Protein AF-A0A183FFJ5-F1 (afdb_monomer_lite)

Structure (mmCIF, N/CA/C/O backbone):
data_AF-A0A183FFJ5-F1
#
_entry.id   AF-A0A183FFJ5-F1
#
loop_
_atom_site.group_PDB
_atom_site.id
_atom_site.type_symbol
_atom_site.label_atom_id
_atom_site.label_alt_id
_atom_site.label_comp_id
_atom_site.label_asym_id
_atom_site.label_entity_id
_atom_site.label_seq_id
_atom_site.pdbx_PDB_ins_code
_atom_site.Cartn_x
_atom_site.Cartn_y
_atom_site.Cartn_z
_atom_site.occupancy
_atom_site.B_iso_or_equiv
_atom_site.auth_seq_id
_atom_site.auth_comp_id
_atom_site.auth_asym_id
_atom_site.auth_atom_id
_atom_site.pdbx_PDB_model_num
ATOM 1 N N . MET A 1 1 ? -7.930 -8.591 16.850 1.00 69.88 1 MET A N 1
ATOM 2 C CA . MET A 1 1 ? -8.015 -9.132 15.476 1.00 69.88 1 MET A CA 1
ATOM 3 C C . MET A 1 1 ? -6.887 -8.498 14.674 1.00 69.88 1 MET A C 1
ATOM 5 O O . MET A 1 1 ? -6.484 -7.410 15.061 1.00 69.88 1 MET A O 1
ATOM 9 N N . LEU A 1 2 ? -6.320 -9.181 13.677 1.00 79.44 2 LEU A N 1
ATOM 10 C CA . LEU A 1 2 ? -5.100 -8.736 12.988 1.00 79.44 2 LEU A CA 1
ATOM 11 C C . LEU A 1 2 ? -5.408 -8.332 11.543 1.00 79.44 2 LEU A C 1
ATOM 13 O O . LEU A 1 2 ? -6.242 -8.970 10.902 1.00 79.44 2 LEU A O 1
ATOM 17 N N . ASP A 1 3 ? -4.726 -7.295 11.056 1.00 84.06 3 ASP A N 1
ATOM 18 C CA . ASP A 1 3 ? -4.715 -6.913 9.642 1.00 84.06 3 ASP A CA 1
ATOM 19 C C . ASP A 1 3 ? -4.053 -8.005 8.788 1.00 84.06 3 ASP A C 1
ATOM 21 O O . ASP A 1 3 ? -3.057 -8.605 9.204 1.00 84.06 3 ASP A O 1
ATOM 25 N N . GLU A 1 4 ? -4.579 -8.254 7.585 1.00 86.06 4 GLU A N 1
ATOM 26 C CA . GLU A 1 4 ? -4.003 -9.236 6.662 1.00 86.06 4 GLU A CA 1
ATOM 27 C C . GLU A 1 4 ? -3.060 -8.556 5.661 1.00 86.06 4 GLU A C 1
ATOM 29 O O . GLU A 1 4 ? -3.472 -7.756 4.816 1.00 86.06 4 GLU A O 1
ATOM 34 N N . TRP A 1 5 ? -1.781 -8.914 5.749 1.00 88.56 5 TRP A N 1
ATOM 35 C CA . TRP A 1 5 ? -0.724 -8.434 4.867 1.00 88.56 5 TRP A CA 1
ATOM 36 C C . TRP A 1 5 ? -0.252 -9.572 3.969 1.00 88.56 5 TRP A C 1
ATOM 38 O O . TRP A 1 5 ? 0.128 -10.635 4.455 1.00 88.56 5 TRP A O 1
ATOM 48 N N . MET A 1 6 ? -0.266 -9.352 2.657 1.00 89.81 6 MET A N 1
ATOM 49 C CA . MET A 1 6 ? 0.274 -10.302 1.689 1.00 89.81 6 MET A CA 1
ATOM 50 C C . MET A 1 6 ? 1.653 -9.873 1.232 1.00 89.81 6 MET A C 1
ATOM 52 O O . MET A 1 6 ? 1.830 -8.749 0.762 1.00 89.81 6 MET A O 1
ATOM 56 N N . ASP A 1 7 ? 2.600 -10.799 1.298 1.00 90.75 7 ASP A N 1
ATOM 57 C CA . ASP A 1 7 ? 3.915 -10.610 0.706 1.00 90.75 7 ASP A CA 1
ATOM 58 C C . ASP A 1 7 ? 3.817 -10.653 -0.825 1.00 90.75 7 ASP A C 1
ATOM 60 O O . ASP A 1 7 ? 3.278 -11.590 -1.418 1.00 90.75 7 ASP A O 1
ATOM 64 N N . LEU A 1 8 ? 4.360 -9.627 -1.46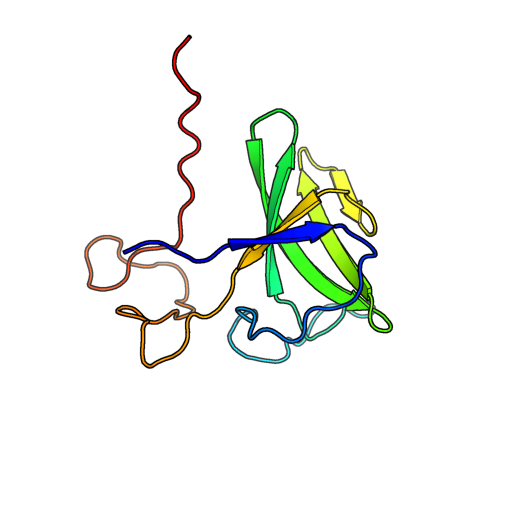8 1.00 90.06 8 LEU A N 1
ATOM 65 C CA . LEU A 1 8 ? 4.450 -9.484 -2.916 1.00 90.06 8 LEU A CA 1
ATOM 66 C C . LEU A 1 8 ? 5.842 -8.952 -3.257 1.00 90.06 8 LEU A C 1
ATOM 68 O O . LEU A 1 8 ? 6.458 -8.275 -2.436 1.00 90.06 8 LEU A O 1
ATOM 72 N N . ARG A 1 9 ? 6.375 -9.220 -4.450 1.00 89.50 9 ARG A N 1
ATOM 73 C CA . ARG A 1 9 ? 7.579 -8.519 -4.920 1.00 89.50 9 ARG A CA 1
ATOM 74 C C . ARG A 1 9 ? 7.241 -7.534 -6.022 1.00 89.50 9 ARG A C 1
ATOM 76 O O . ARG A 1 9 ? 6.368 -7.777 -6.852 1.00 89.50 9 ARG A O 1
ATOM 83 N N . GLY A 1 10 ? 7.964 -6.419 -6.055 1.00 87.56 10 GLY A N 1
ATOM 84 C CA . GLY A 1 10 ? 7.912 -5.500 -7.185 1.00 87.56 10 GLY A CA 1
ATOM 85 C C . GLY A 1 10 ? 8.221 -6.245 -8.489 1.00 87.56 10 GLY A C 1
ATOM 86 O O . GLY A 1 10 ? 9.234 -6.928 -8.607 1.00 87.56 10 GLY A O 1
ATOM 87 N N . GLY A 1 11 ? 7.339 -6.127 -9.475 1.00 86.62 11 GLY A N 1
ATOM 88 C CA . GLY A 1 11 ? 7.436 -6.813 -10.763 1.00 86.62 11 GLY A CA 1
ATOM 89 C C . GLY A 1 11 ? 6.790 -8.202 -10.830 1.00 86.62 11 GLY A C 1
ATOM 90 O O . GLY A 1 11 ? 6.699 -8.736 -11.940 1.00 86.62 11 GLY A O 1
ATOM 91 N N . ASP A 1 12 ? 6.312 -8.761 -9.712 1.00 89.50 12 ASP A N 1
ATOM 92 C CA . ASP A 1 12 ? 5.524 -10.000 -9.719 1.00 89.50 12 ASP A CA 1
ATOM 93 C C . ASP A 1 12 ? 4.164 -9.790 -10.400 1.00 89.50 12 ASP A C 1
ATOM 95 O O . ASP A 1 12 ? 3.705 -8.661 -10.599 1.00 89.50 12 ASP A O 1
ATOM 99 N N . ALA A 1 13 ? 3.512 -10.895 -10.771 1.00 91.12 13 ALA A N 1
ATOM 100 C CA . ALA A 1 13 ? 2.165 -10.868 -11.327 1.00 91.12 13 ALA A CA 1
ATOM 101 C C . ALA A 1 13 ? 1.173 -10.239 -10.337 1.00 91.12 13 ALA A C 1
ATOM 103 O O . ALA A 1 13 ? 1.236 -10.480 -9.131 1.00 91.12 13 ALA A O 1
ATOM 104 N N . TRP A 1 14 ? 0.245 -9.439 -10.862 1.00 89.38 14 TRP A N 1
ATOM 105 C CA . TRP A 1 14 ? -0.785 -8.811 -10.044 1.00 89.38 14 TRP A CA 1
ATOM 106 C C . TRP A 1 14 ? -1.677 -9.873 -9.373 1.00 89.38 14 TRP A C 1
ATOM 108 O O . TRP A 1 14 ? -2.129 -10.792 -10.060 1.00 89.38 14 TRP A O 1
ATOM 118 N N . PRO A 1 15 ? -1.940 -9.772 -8.059 1.00 88.88 15 PRO A N 1
ATOM 119 C CA . PRO A 1 15 ? -2.748 -10.748 -7.334 1.00 88.88 15 PRO A CA 1
ATOM 120 C C . PRO A 1 15 ? -4.244 -10.635 -7.670 1.00 88.88 15 PRO A C 1
ATOM 122 O O . PRO A 1 15 ? -4.773 -9.536 -7.819 1.00 88.88 15 PRO A O 1
ATOM 125 N N . ASP A 1 16 ? -4.951 -11.769 -7.669 1.00 87.00 16 ASP A N 1
ATOM 126 C CA . ASP A 1 16 ? -6.420 -11.845 -7.828 1.00 87.00 16 ASP A CA 1
ATOM 127 C C . ASP A 1 16 ? -7.193 -11.665 -6.499 1.00 87.00 16 ASP A C 1
ATOM 129 O O . ASP A 1 16 ? -8.383 -11.966 -6.401 1.00 87.00 16 ASP A O 1
ATOM 133 N N . ARG A 1 17 ? -6.526 -11.192 -5.439 1.00 84.94 17 ARG A N 1
ATOM 134 C CA . ARG A 1 17 ? -7.138 -10.977 -4.116 1.00 84.94 17 ARG A CA 1
ATOM 135 C C . ARG A 1 17 ? -7.667 -9.546 -3.957 1.00 84.94 17 ARG A C 1
ATOM 137 O O . ARG A 1 17 ? -7.087 -8.623 -4.528 1.00 84.94 17 ARG A O 1
ATOM 144 N N . PRO A 1 18 ? -8.729 -9.327 -3.157 1.00 85.56 18 PRO A N 1
ATOM 145 C CA . PRO A 1 18 ? -9.237 -7.987 -2.889 1.00 85.56 18 PRO A CA 1
ATOM 146 C C . PRO A 1 18 ? -8.243 -7.202 -2.023 1.00 85.56 18 PRO A C 1
ATOM 148 O O . PRO A 1 18 ? -8.053 -7.481 -0.839 1.00 85.56 18 PRO A O 1
ATOM 151 N N . LEU A 1 19 ? -7.604 -6.207 -2.630 1.00 87.88 19 LEU A N 1
ATOM 152 C CA . LEU A 1 19 ? -6.663 -5.306 -1.969 1.00 87.88 19 LEU A CA 1
ATOM 153 C C . LEU A 1 19 ? -7.378 -4.056 -1.447 1.00 87.88 19 LEU A C 1
ATOM 155 O O . LEU A 1 19 ? -8.347 -3.598 -2.055 1.00 87.88 19 LEU A O 1
ATOM 159 N N . VAL A 1 20 ? -6.864 -3.462 -0.366 1.00 86.81 20 VAL A N 1
ATOM 160 C CA . VAL A 1 20 ? -7.404 -2.201 0.167 1.00 86.81 20 VAL A CA 1
ATOM 161 C C . VAL A 1 20 ? -7.011 -1.045 -0.752 1.00 86.81 20 VAL A C 1
ATOM 163 O O . VAL A 1 20 ? -5.839 -0.659 -0.839 1.00 86.81 20 VAL A O 1
ATOM 166 N N . LYS A 1 21 ? -8.005 -0.498 -1.456 1.00 87.44 21 LYS A N 1
ATOM 167 C CA . LYS A 1 21 ? -7.831 0.609 -2.401 1.00 87.44 21 LYS A CA 1
ATOM 168 C C . LYS A 1 21 ? -7.791 1.945 -1.665 1.00 87.44 21 LYS A C 1
ATOM 170 O O . LYS A 1 21 ? -8.531 2.171 -0.709 1.00 87.44 21 LYS A O 1
ATOM 175 N N . ALA A 1 22 ? -6.944 2.855 -2.130 1.00 83.81 22 ALA A N 1
ATOM 176 C CA . ALA A 1 22 ? -6.875 4.210 -1.610 1.00 83.81 22 ALA A CA 1
ATOM 177 C C . ALA A 1 22 ? -8.224 4.924 -1.779 1.00 83.81 22 ALA A C 1
ATOM 179 O O . ALA A 1 22 ? -8.749 5.023 -2.887 1.00 83.81 22 ALA A O 1
ATOM 180 N N . LEU A 1 23 ? -8.773 5.433 -0.672 1.00 79.00 23 LEU A N 1
ATOM 181 C CA . LEU A 1 23 ? -10.045 6.166 -0.619 1.00 79.00 23 LEU A CA 1
ATOM 182 C C . LEU A 1 23 ? -11.259 5.395 -1.176 1.00 79.00 23 LEU A C 1
ATOM 184 O O . LEU A 1 23 ? -12.261 6.027 -1.512 1.00 79.00 23 LEU A O 1
ATOM 188 N N . ASP A 1 24 ? -11.155 4.068 -1.319 1.00 77.38 24 ASP A N 1
ATOM 189 C CA . ASP A 1 24 ? -12.148 3.199 -1.971 1.00 77.38 24 ASP A CA 1
ATOM 190 C C . ASP A 1 24 ? -12.583 3.689 -3.364 1.00 77.38 24 ASP A C 1
ATOM 192 O O . ASP A 1 24 ? -13.661 3.358 -3.860 1.00 77.38 24 ASP A O 1
ATOM 196 N N . LYS A 1 25 ? -11.738 4.490 -4.024 1.00 76.12 25 LYS A N 1
ATOM 197 C CA . LYS A 1 25 ? -12.045 5.112 -5.311 1.00 76.12 25 LYS A CA 1
ATOM 198 C C . LYS A 1 25 ? -10.832 5.147 -6.223 1.00 76.12 25 LYS A C 1
ATOM 200 O O . LYS A 1 25 ? -9.682 5.151 -5.795 1.00 76.12 25 LYS A O 1
ATOM 205 N N . THR A 1 26 ? -11.113 5.202 -7.514 1.00 75.88 26 THR A N 1
ATOM 206 C CA . THR A 1 26 ? -10.134 5.596 -8.526 1.00 75.88 26 THR A CA 1
ATOM 207 C C . THR A 1 26 ? -9.802 7.068 -8.280 1.00 75.88 26 THR A C 1
ATOM 209 O O . THR A 1 26 ? -10.690 7.919 -8.270 1.00 75.88 26 THR A O 1
ATOM 212 N N . SER A 1 27 ? -8.548 7.345 -7.934 1.00 68.31 27 SER A N 1
ATOM 213 C CA . SER A 1 27 ? -8.095 8.671 -7.519 1.00 68.31 27 SER A CA 1
ATOM 214 C C . SER A 1 27 ? -7.760 9.536 -8.734 1.00 68.31 27 SER A C 1
ATOM 216 O O . SER A 1 27 ? -7.187 9.046 -9.703 1.00 68.31 27 SER A O 1
ATOM 218 N N . ASP A 1 28 ? -8.058 10.835 -8.661 1.00 68.88 28 ASP A N 1
ATOM 219 C CA . ASP A 1 28 ? -7.586 11.826 -9.636 1.00 68.88 28 ASP A CA 1
ATOM 220 C C . ASP A 1 28 ? -6.112 12.137 -9.351 1.00 68.88 28 ASP A C 1
ATOM 222 O O . ASP A 1 28 ? -5.762 13.113 -8.683 1.00 68.88 28 ASP A O 1
ATOM 226 N N . THR A 1 29 ? -5.238 11.221 -9.759 1.00 66.6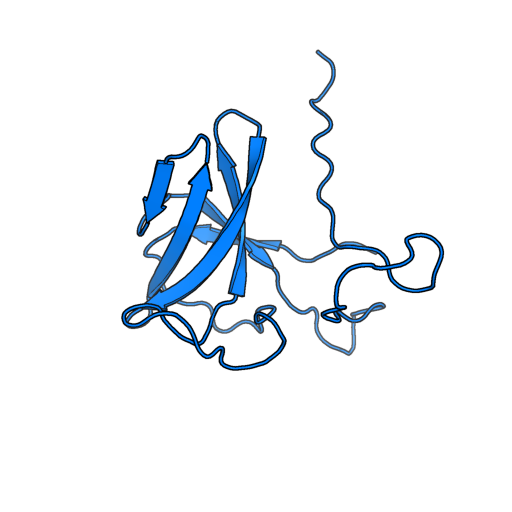2 29 THR A N 1
ATOM 227 C CA . THR A 1 29 ? -3.803 11.306 -9.490 1.00 66.62 29 THR A CA 1
ATOM 228 C C . THR A 1 29 ? -3.108 12.244 -10.474 1.00 66.62 29 THR A C 1
ATOM 230 O O . THR A 1 29 ? -3.654 12.631 -11.506 1.00 66.62 29 THR A O 1
ATOM 233 N N . ILE A 1 30 ? -1.862 12.606 -10.161 1.00 71.00 30 ILE A N 1
ATOM 234 C CA . ILE A 1 30 ? -1.000 13.396 -11.049 1.00 71.00 30 ILE A CA 1
ATOM 235 C C . ILE A 1 30 ? -0.833 12.656 -12.390 1.00 71.00 30 ILE A C 1
ATOM 237 O O . ILE A 1 30 ? -0.815 11.424 -12.431 1.00 71.00 30 ILE A O 1
ATOM 241 N N . ALA A 1 31 ? -0.705 13.406 -13.488 1.00 66.19 31 ALA A N 1
ATOM 242 C CA . ALA A 1 31 ? -0.495 12.850 -14.820 1.00 66.19 31 ALA A CA 1
ATOM 243 C C . ALA A 1 31 ? 0.697 11.871 -14.843 1.00 66.19 31 ALA A C 1
ATOM 245 O O . ALA A 1 31 ? 1.807 12.225 -14.449 1.00 66.19 31 ALA A O 1
ATOM 246 N N . GLY A 1 32 ? 0.458 10.646 -15.319 1.00 68.88 32 GLY A N 1
ATOM 247 C CA . GLY A 1 32 ? 1.459 9.575 -15.388 1.00 68.88 32 GLY A CA 1
ATOM 248 C C . GLY A 1 32 ? 1.448 8.595 -14.209 1.00 68.88 32 GLY A C 1
ATOM 249 O O . GLY A 1 32 ? 2.145 7.588 -14.269 1.00 68.88 32 GLY A O 1
ATOM 250 N N . GLU A 1 33 ? 0.653 8.843 -13.167 1.00 75.81 33 GLU A N 1
ATOM 251 C CA . GLU A 1 33 ? 0.397 7.872 -12.098 1.00 75.81 33 GLU A CA 1
ATOM 252 C C . GLU A 1 33 ? -0.873 7.068 -12.390 1.00 75.81 33 GLU A C 1
ATOM 254 O O . GLU A 1 33 ? -1.822 7.577 -12.990 1.00 75.81 33 GLU A O 1
ATOM 259 N N . SER A 1 34 ? -0.895 5.806 -11.952 1.00 76.25 34 SER A N 1
ATOM 260 C CA . SER A 1 34 ? -2.114 5.005 -12.032 1.00 76.25 34 SER A CA 1
ATOM 261 C C . SER A 1 34 ? -3.145 5.543 -11.035 1.00 76.25 34 SER A C 1
ATOM 263 O O . SER A 1 34 ? -2.798 5.771 -9.867 1.00 76.25 34 SER A O 1
ATOM 265 N N . PRO A 1 35 ? -4.408 5.712 -11.456 1.00 78.50 35 PRO A N 1
ATOM 266 C CA . PRO A 1 35 ? -5.451 6.228 -10.584 1.00 78.50 35 PRO A CA 1
ATOM 267 C C . PRO A 1 35 ? -5.912 5.177 -9.557 1.00 78.50 35 PRO A C 1
ATOM 269 O O . PRO A 1 35 ? -6.482 5.516 -8.518 1.00 78.50 35 PRO A O 1
ATOM 272 N N . ASP A 1 36 ? -5.622 3.897 -9.804 1.00 85.81 36 ASP A N 1
ATOM 273 C CA . ASP A 1 36 ? -5.913 2.798 -8.891 1.00 85.81 36 ASP A CA 1
ATOM 274 C C . ASP A 1 36 ? -4.684 2.475 -8.039 1.00 85.81 36 ASP A C 1
ATOM 276 O O . ASP A 1 36 ? -3.782 1.744 -8.451 1.00 85.81 36 ASP A O 1
ATOM 280 N N . GLN A 1 37 ? -4.667 3.043 -6.835 1.00 88.75 37 GLN A N 1
ATOM 281 C CA . GLN A 1 37 ? -3.586 2.885 -5.868 1.00 88.75 37 GLN A CA 1
ATOM 282 C C . GLN A 1 37 ? -4.042 2.046 -4.679 1.00 88.75 37 GLN A C 1
ATOM 284 O O . GLN A 1 37 ? -5.168 2.187 -4.203 1.00 88.75 37 GLN A O 1
ATOM 289 N N . TYR A 1 38 ? -3.145 1.205 -4.176 1.00 91.19 38 TYR A N 1
ATOM 290 C CA . TYR A 1 38 ? -3.399 0.300 -3.061 1.00 91.19 38 TYR A CA 1
ATOM 291 C C . TYR A 1 38 ? -2.354 0.486 -1.963 1.00 91.19 38 TYR A C 1
ATOM 293 O O . TYR A 1 38 ? -1.220 0.907 -2.223 1.00 91.19 38 TYR A O 1
ATOM 301 N N . VAL A 1 39 ? -2.748 0.185 -0.726 1.00 91.25 39 VAL A N 1
ATOM 302 C CA . VAL A 1 39 ? -1.903 0.372 0.460 1.00 91.25 39 VAL A CA 1
ATOM 303 C C . VAL A 1 39 ? -0.830 -0.709 0.525 1.00 91.25 39 VAL A C 1
ATOM 305 O O . VAL A 1 39 ? -1.135 -1.900 0.530 1.00 91.25 39 VAL A O 1
ATOM 308 N N . THR A 1 40 ? 0.431 -0.290 0.629 1.00 91.81 40 THR A N 1
ATOM 309 C CA . THR A 1 40 ? 1.572 -1.200 0.769 1.00 91.81 40 THR A CA 1
ATOM 310 C C . THR A 1 40 ? 2.569 -0.695 1.809 1.00 91.81 40 THR A C 1
ATOM 312 O O . THR A 1 40 ? 2.680 0.504 2.076 1.00 91.81 40 THR A O 1
ATOM 315 N N . LEU A 1 41 ? 3.320 -1.630 2.376 1.00 91.88 41 LEU A N 1
ATOM 316 C CA . LEU A 1 41 ? 4.425 -1.424 3.294 1.00 91.88 41 LEU A CA 1
ATOM 317 C C . LEU A 1 41 ? 5.723 -1.942 2.693 1.00 91.88 41 LEU A C 1
ATOM 319 O O . LEU A 1 41 ? 5.739 -2.922 1.944 1.00 91.88 41 LEU A O 1
ATOM 323 N N . TRP A 1 42 ? 6.809 -1.289 3.074 1.00 90.62 42 TRP A N 1
ATOM 324 C CA . TRP A 1 42 ? 8.170 -1.697 2.783 1.00 90.62 42 TRP A CA 1
ATOM 325 C C . TRP A 1 42 ? 9.051 -1.404 3.991 1.00 90.62 42 TRP A C 1
ATOM 327 O O . TRP A 1 42 ? 8.815 -0.438 4.716 1.00 90.62 42 TRP A O 1
ATOM 337 N N . TYR A 1 43 ? 10.064 -2.235 4.205 1.00 87.62 43 TYR A N 1
ATOM 338 C CA . TYR A 1 43 ? 11.050 -2.032 5.257 1.00 87.62 43 TYR A CA 1
ATOM 339 C C . TYR A 1 43 ? 12.368 -1.613 4.629 1.00 87.62 43 TYR A C 1
ATOM 341 O O . TYR A 1 43 ? 12.925 -2.340 3.808 1.00 87.62 43 TYR A O 1
ATOM 349 N N . GLN A 1 44 ? 12.883 -0.462 5.051 1.00 84.44 44 GLN A N 1
ATOM 350 C CA . GLN A 1 44 ? 14.186 0.029 4.623 1.00 84.44 44 GLN A CA 1
ATOM 351 C C . GLN A 1 44 ? 15.019 0.395 5.848 1.00 84.44 44 GLN A C 1
ATOM 353 O O . GLN A 1 44 ? 14.580 1.175 6.686 1.00 84.44 44 GLN A O 1
ATOM 358 N N . ALA A 1 45 ? 16.209 -0.200 5.980 1.00 83.25 45 ALA A N 1
ATOM 359 C CA . ALA A 1 45 ? 17.104 -0.011 7.133 1.00 83.25 45 ALA A CA 1
ATOM 360 C C . ALA A 1 45 ? 16.434 -0.205 8.520 1.00 83.25 45 ALA A C 1
ATOM 362 O O . ALA A 1 45 ? 16.817 0.428 9.503 1.00 83.25 45 ALA A O 1
ATOM 363 N N . GLY A 1 46 ? 15.431 -1.089 8.607 1.00 81.81 46 GLY A N 1
ATOM 364 C CA . GLY A 1 46 ? 14.667 -1.332 9.837 1.00 81.81 46 GLY A CA 1
ATOM 365 C C . GLY A 1 46 ? 13.593 -0.281 10.140 1.00 81.81 46 GLY A C 1
ATOM 366 O O . GLY A 1 46 ? 13.003 -0.322 11.214 1.00 81.81 46 GLY A O 1
ATOM 367 N N . GLU A 1 47 ? 13.326 0.645 9.218 1.00 83.56 47 GLU A N 1
ATOM 368 C CA . GLU A 1 47 ? 12.210 1.584 9.295 1.00 83.56 47 GLU A CA 1
ATOM 369 C C . GLU A 1 47 ? 11.060 1.131 8.396 1.00 83.56 47 GLU A C 1
ATOM 371 O O . GLU A 1 47 ? 11.263 0.710 7.254 1.00 83.56 47 GLU A O 1
ATOM 376 N N . LEU A 1 48 ? 9.839 1.245 8.917 1.00 86.0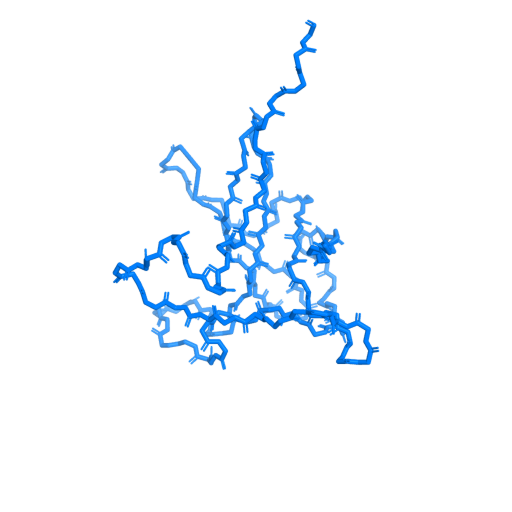6 48 LEU A N 1
ATOM 377 C CA . LEU A 1 48 ? 8.620 0.981 8.168 1.00 86.06 48 LEU A CA 1
ATOM 378 C C . LEU A 1 48 ? 8.248 2.188 7.303 1.00 86.06 48 LEU A C 1
ATOM 380 O O . LEU A 1 48 ? 8.009 3.288 7.805 1.00 86.06 48 LEU A O 1
ATOM 384 N N . VAL A 1 49 ? 8.125 1.954 6.001 1.00 88.81 49 VAL A N 1
ATOM 385 C CA . VAL A 1 49 ? 7.758 2.953 5.000 1.00 88.81 49 VAL A CA 1
ATOM 386 C C . VAL A 1 49 ? 6.426 2.561 4.371 1.00 88.81 49 VAL A C 1
ATOM 388 O O . VAL A 1 49 ? 6.304 1.524 3.721 1.00 88.81 49 VAL A O 1
ATOM 391 N N . LYS A 1 50 ? 5.409 3.408 4.555 1.00 89.75 50 LYS A N 1
ATOM 392 C CA . LYS A 1 50 ? 4.119 3.272 3.865 1.00 89.75 50 LYS A CA 1
ATOM 393 C C . LYS A 1 50 ? 4.250 3.828 2.448 1.00 89.75 50 LYS A C 1
ATOM 395 O O . LYS A 1 50 ? 4.832 4.894 2.255 1.00 89.75 50 LYS A O 1
ATOM 400 N N . GLY A 1 51 ? 3.702 3.124 1.468 1.00 90.31 51 GLY A N 1
ATOM 401 C CA . GLY A 1 51 ? 3.759 3.520 0.065 1.00 90.31 51 GLY A CA 1
ATOM 402 C C . GLY A 1 51 ? 2.489 3.175 -0.693 1.00 90.31 51 GLY A C 1
ATOM 403 O O . GLY A 1 51 ? 1.460 2.828 -0.107 1.00 90.31 51 GLY A O 1
ATOM 404 N N . ARG A 1 52 ? 2.588 3.272 -2.018 1.00 90.19 52 ARG A N 1
ATOM 405 C CA . ARG A 1 52 ? 1.522 2.903 -2.954 1.00 90.19 52 ARG A CA 1
ATOM 406 C C . ARG A 1 52 ? 1.995 1.786 -3.873 1.00 90.19 52 ARG A C 1
ATOM 408 O O . ARG A 1 52 ? 3.143 1.799 -4.313 1.00 90.19 52 ARG A O 1
ATOM 415 N N . VAL A 1 53 ? 1.101 0.857 -4.180 1.00 91.56 53 VAL A N 1
ATOM 416 C CA . VAL A 1 53 ? 1.284 -0.162 -5.220 1.00 91.56 53 VAL A CA 1
ATOM 417 C C . VAL A 1 53 ? 0.137 -0.049 -6.218 1.00 91.56 53 VAL A C 1
ATOM 419 O O . VAL A 1 53 ? -0.984 0.284 -5.835 1.00 91.56 53 VAL A O 1
ATOM 422 N N . TRP A 1 54 ? 0.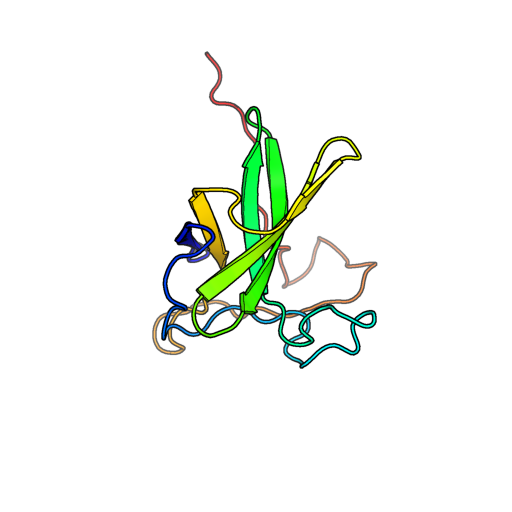411 -0.275 -7.497 1.00 90.31 54 TRP A N 1
ATOM 423 C CA . TRP A 1 54 ? -0.577 -0.244 -8.571 1.00 90.31 54 TRP A CA 1
ATOM 424 C C . TRP A 1 54 ? -0.294 -1.335 -9.600 1.00 90.31 54 TRP A C 1
ATOM 426 O O . TRP A 1 54 ? 0.817 -1.865 -9.698 1.00 90.31 54 TRP A O 1
ATOM 436 N N . ASN A 1 55 ? -1.324 -1.671 -10.371 1.00 89.25 55 ASN A N 1
ATOM 437 C CA . ASN A 1 55 ? -1.202 -2.611 -11.473 1.00 89.25 55 ASN A CA 1
ATOM 438 C C . ASN A 1 55 ? -0.634 -1.893 -12.700 1.00 89.25 55 ASN A C 1
ATOM 440 O O . ASN A 1 55 ? -1.271 -0.998 -13.256 1.00 89.25 55 ASN A O 1
ATOM 444 N N . GLU A 1 56 ? 0.550 -2.306 -13.134 1.00 87.19 56 GLU A N 1
ATOM 445 C CA . GLU A 1 56 ? 1.206 -1.841 -14.348 1.00 87.19 56 GLU A CA 1
ATOM 446 C C . GLU A 1 56 ? 1.356 -3.021 -15.311 1.00 87.19 56 GLU A C 1
ATOM 448 O O . GLU A 1 56 ? 2.240 -3.867 -15.176 1.00 87.19 56 GLU A O 1
ATOM 453 N N . GLY A 1 57 ? 0.442 -3.131 -16.278 1.00 85.88 57 GLY A N 1
ATOM 454 C CA . GLY A 1 57 ? 0.522 -4.169 -17.310 1.00 85.88 57 GLY A CA 1
ATOM 455 C C . GLY A 1 57 ? 0.497 -5.604 -16.764 1.00 85.88 57 GLY A C 1
ATOM 456 O O . GLY A 1 57 ? 1.226 -6.457 -17.268 1.00 85.88 57 GLY A O 1
ATOM 457 N N . ARG A 1 58 ? -0.345 -5.878 -15.754 1.00 86.50 58 ARG A N 1
ATOM 458 C CA . ARG A 1 58 ? -0.451 -7.154 -15.009 1.00 86.50 58 ARG A CA 1
ATOM 459 C C . ARG A 1 58 ? 0.718 -7.452 -14.073 1.00 86.50 58 ARG A C 1
ATOM 461 O O . ARG A 1 58 ? 0.809 -8.572 -13.569 1.00 86.50 58 ARG A O 1
ATOM 468 N N . LYS A 1 59 ? 1.586 -6.476 -13.821 1.00 89.88 59 LYS A N 1
ATOM 469 C CA . LYS A 1 59 ? 2.653 -6.570 -12.827 1.00 89.88 59 LYS A CA 1
ATOM 470 C C . LYS A 1 59 ? 2.422 -5.579 -11.699 1.00 89.88 59 LYS A C 1
ATOM 472 O O . LYS A 1 59 ? 1.829 -4.522 -11.900 1.00 89.88 59 LYS A O 1
ATOM 477 N N . ALA A 1 60 ? 2.891 -5.922 -10.510 1.00 89.69 60 ALA A N 1
ATOM 478 C CA . ALA A 1 60 ? 2.859 -5.028 -9.367 1.00 89.69 60 ALA A CA 1
ATOM 479 C C . ALA A 1 60 ? 4.003 -4.015 -9.451 1.00 89.69 60 ALA A C 1
ATOM 481 O O . ALA A 1 60 ? 5.173 -4.380 -9.344 1.00 89.69 60 ALA A O 1
ATOM 482 N N . ALA A 1 61 ? 3.670 -2.741 -9.626 1.00 90.62 61 ALA A N 1
ATOM 483 C CA . ALA A 1 61 ? 4.617 -1.639 -9.524 1.00 90.62 61 ALA A CA 1
ATOM 484 C C . ALA A 1 61 ? 4.355 -0.882 -8.222 1.00 90.62 61 ALA A C 1
ATOM 486 O O . ALA A 1 61 ? 3.202 -0.661 -7.854 1.00 90.62 61 ALA A O 1
ATOM 487 N N . ALA A 1 62 ? 5.412 -0.507 -7.502 1.00 91.50 62 ALA A N 1
ATOM 488 C CA . ALA A 1 62 ? 5.281 0.189 -6.229 1.00 91.50 62 ALA A CA 1
ATOM 489 C C . ALA A 1 62 ? 6.153 1.442 -6.163 1.00 91.50 62 ALA A C 1
ATOM 491 O O . ALA A 1 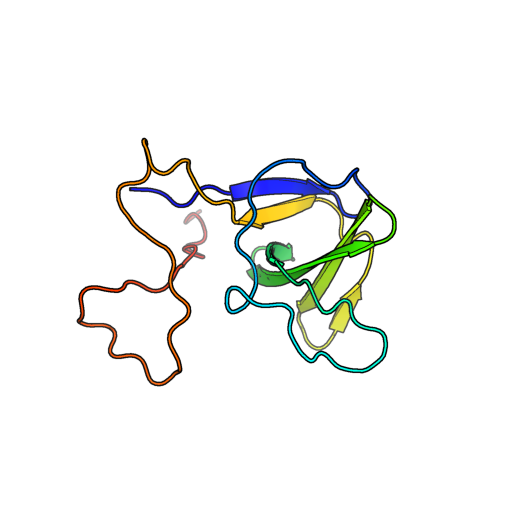62 ? 7.147 1.578 -6.882 1.00 91.50 62 ALA A O 1
ATOM 492 N N . CYS A 1 63 ? 5.755 2.361 -5.286 1.00 90.62 63 CYS A N 1
ATOM 493 C CA . CYS A 1 63 ? 6.471 3.590 -5.005 1.00 90.62 63 CYS A CA 1
ATOM 494 C C . CYS A 1 63 ? 6.506 3.873 -3.505 1.00 90.62 63 CYS A C 1
ATOM 496 O O . CYS A 1 63 ? 5.462 3.937 -2.845 1.00 90.62 63 CYS A O 1
ATOM 498 N N . PHE A 1 64 ? 7.710 4.139 -3.003 1.00 90.94 64 PHE A N 1
ATOM 499 C CA . PHE A 1 64 ? 7.980 4.497 -1.616 1.00 90.94 64 PHE A CA 1
ATOM 500 C C . PHE A 1 64 ? 8.859 5.741 -1.554 1.00 90.94 64 PHE A C 1
ATOM 502 O O . PHE A 1 64 ? 9.787 5.893 -2.344 1.00 90.94 64 PHE A O 1
ATOM 509 N N . CYS A 1 65 ? 8.593 6.613 -0.586 1.00 88.06 65 CYS A N 1
ATOM 510 C CA . CYS A 1 65 ? 9.433 7.772 -0.312 1.00 88.06 65 CYS A CA 1
ATOM 511 C C . CYS A 1 65 ? 10.149 7.547 1.017 1.00 88.06 65 CYS A C 1
ATOM 513 O O . CYS A 1 65 ? 9.502 7.488 2.062 1.00 88.06 65 CYS A O 1
ATOM 515 N N . TRP A 1 66 ? 11.475 7.433 0.987 1.00 87.50 66 TRP A N 1
ATOM 516 C CA . TRP A 1 66 ? 12.290 7.245 2.185 1.00 87.50 66 TRP A CA 1
ATOM 517 C C . TRP A 1 66 ? 13.537 8.122 2.130 1.00 87.50 66 TRP A C 1
ATOM 519 O O . TRP A 1 66 ? 14.206 8.202 1.104 1.00 87.50 66 TRP A O 1
ATOM 529 N N . ASN A 1 67 ? 13.837 8.809 3.235 1.00 86.62 67 ASN A N 1
ATOM 530 C CA . ASN A 1 67 ? 14.986 9.709 3.369 1.00 86.62 67 ASN A CA 1
ATOM 531 C C . ASN A 1 67 ? 15.156 10.711 2.200 1.00 86.62 67 ASN A C 1
ATOM 533 O O . ASN A 1 67 ? 16.247 10.881 1.660 1.00 86.62 67 ASN A O 1
ATOM 537 N N . LYS A 1 68 ? 14.055 11.361 1.787 1.00 85.81 68 LYS A N 1
ATOM 538 C CA . LYS A 1 68 ? 13.974 12.295 0.637 1.00 85.81 68 LYS A CA 1
ATOM 539 C C . LYS A 1 68 ? 14.275 11.680 -0.739 1.00 85.81 68 LYS A C 1
ATOM 541 O O . LYS A 1 68 ? 14.310 12.414 -1.721 1.00 85.81 68 LYS A O 1
ATOM 546 N N . ASN A 1 69 ? 14.431 10.362 -0.817 1.00 87.19 69 ASN A N 1
ATOM 547 C CA . ASN A 1 69 ? 14.564 9.628 -2.066 1.00 87.19 69 ASN A CA 1
ATOM 548 C C . ASN A 1 69 ? 13.240 8.949 -2.419 1.00 87.19 69 ASN A C 1
ATOM 550 O O . ASN A 1 69 ? 12.524 8.451 -1.545 1.00 87.19 69 ASN A O 1
ATOM 554 N N . GLU A 1 70 ? 12.934 8.917 -3.711 1.00 88.88 70 GLU A N 1
ATOM 555 C CA . GLU A 1 70 ? 11.795 8.187 -4.257 1.00 88.88 70 GLU A CA 1
ATOM 556 C C . GLU A 1 70 ? 12.284 6.861 -4.850 1.00 88.88 70 GLU A C 1
ATOM 558 O O . GLU A 1 70 ? 13.162 6.830 -5.711 1.00 88.88 70 GLU A O 1
ATOM 563 N N . TYR A 1 71 ? 11.715 5.757 -4.377 1.00 88.31 71 TYR A N 1
ATOM 564 C CA . TYR A 1 71 ? 11.999 4.405 -4.840 1.00 88.31 71 TYR A CA 1
ATOM 565 C C . TYR A 1 71 ? 10.799 3.918 -5.646 1.00 88.31 71 TYR A C 1
ATOM 567 O O . TYR A 1 71 ? 9.734 3.695 -5.070 1.00 88.31 71 TYR A O 1
ATOM 575 N N . ARG A 1 72 ? 10.957 3.768 -6.967 1.00 87.06 72 ARG A N 1
ATOM 576 C CA . ARG A 1 72 ? 9.890 3.359 -7.899 1.00 87.06 72 ARG A CA 1
ATOM 577 C C . ARG A 1 72 ? 10.254 2.075 -8.639 1.00 87.06 72 ARG A C 1
ATOM 579 O O . ARG A 1 72 ? 11.414 1.862 -8.988 1.00 87.06 72 ARG A O 1
ATOM 586 N N . GLY A 1 73 ? 9.245 1.262 -8.938 1.00 80.12 73 GLY A N 1
ATOM 587 C CA . GLY A 1 73 ? 9.374 0.064 -9.767 1.00 80.12 73 GLY A CA 1
ATOM 588 C C . GLY A 1 73 ? 9.617 -1.195 -8.938 1.00 80.12 73 GLY A C 1
ATOM 589 O O . GLY A 1 73 ? 8.817 -1.527 -8.063 1.00 80.12 73 GLY A O 1
ATOM 590 N N . ASN A 1 74 ? 10.704 -1.918 -9.228 1.00 78.25 74 ASN A N 1
ATOM 591 C CA . ASN A 1 74 ? 11.041 -3.157 -8.528 1.00 78.25 74 ASN A CA 1
ATOM 592 C C . ASN A 1 74 ? 11.826 -2.869 -7.241 1.00 78.25 74 ASN A C 1
ATOM 594 O O . ASN A 1 74 ? 13.054 -2.918 -7.214 1.00 78.25 74 ASN A O 1
ATOM 598 N N . VAL A 1 75 ? 11.096 -2.564 -6.171 1.00 81.88 75 VAL A N 1
ATOM 599 C CA . VAL A 1 75 ? 11.659 -2.307 -4.835 1.00 81.88 75 VAL A CA 1
ATOM 600 C C . VAL A 1 75 ? 11.912 -3.586 -4.016 1.00 81.88 75 VAL A C 1
ATOM 602 O O . VAL A 1 75 ? 12.196 -3.517 -2.822 1.00 81.88 75 VAL A O 1
ATOM 605 N N . GLY A 1 76 ? 11.831 -4.763 -4.647 1.00 87.56 76 GLY A N 1
ATOM 606 C CA . GLY A 1 76 ? 11.972 -6.052 -3.973 1.00 87.56 76 GLY A CA 1
ATOM 607 C C . GLY A 1 76 ? 10.704 -6.462 -3.225 1.00 87.56 76 GLY A C 1
ATOM 608 O O . GLY A 1 76 ? 9.601 -6.266 -3.730 1.00 87.56 76 GLY A O 1
ATOM 609 N N . SER A 1 77 ? 10.861 -7.073 -2.050 1.00 90.00 77 SER A N 1
ATOM 610 C CA . SER A 1 77 ? 9.747 -7.581 -1.240 1.00 90.00 77 SER A CA 1
ATOM 611 C C . SER A 1 77 ? 8.984 -6.451 -0.550 1.00 90.00 77 SER A C 1
ATOM 613 O O . SER A 1 77 ? 9.571 -5.642 0.166 1.00 90.00 77 SER A O 1
ATOM 615 N N . ILE A 1 78 ? 7.672 -6.441 -0.738 1.00 92.94 78 ILE A N 1
ATOM 616 C CA . ILE A 1 78 ? 6.713 -5.494 -0.175 1.00 92.94 78 ILE A CA 1
ATOM 617 C C . ILE A 1 78 ? 5.547 -6.261 0.448 1.00 92.94 78 ILE A C 1
ATOM 619 O O . ILE A 1 78 ? 5.309 -7.423 0.125 1.00 92.94 78 ILE A O 1
ATOM 623 N N . GLN A 1 79 ? 4.801 -5.600 1.324 1.00 91.56 79 GLN A N 1
ATOM 624 C CA . GLN A 1 79 ? 3.601 -6.161 1.938 1.00 91.56 79 GLN A CA 1
ATOM 625 C C . GLN A 1 79 ? 2.388 -5.327 1.566 1.00 91.56 79 GLN A C 1
ATOM 627 O O . GLN A 1 79 ? 2.353 -4.131 1.841 1.00 91.56 79 GLN A O 1
ATOM 632 N N . VAL A 1 80 ? 1.391 -5.941 0.942 1.00 91.31 80 VAL A N 1
ATOM 633 C CA . VAL A 1 80 ? 0.186 -5.255 0.468 1.00 91.31 80 VAL A CA 1
ATOM 634 C C . VAL A 1 80 ? -0.985 -5.581 1.386 1.00 91.31 80 VAL A C 1
ATOM 636 O O . VAL A 1 80 ? -1.187 -6.741 1.747 1.00 91.31 80 VAL A O 1
ATOM 639 N N . LEU A 1 81 ? -1.749 -4.556 1.766 1.00 90.88 81 LEU A N 1
ATOM 640 C CA . LEU A 1 81 ? -2.899 -4.711 2.653 1.00 90.88 81 LEU A CA 1
ATOM 641 C C . LEU A 1 81 ? -4.084 -5.326 1.901 1.00 90.88 81 LEU A C 1
ATOM 643 O O . LEU A 1 81 ? -4.475 -4.837 0.833 1.00 90.88 81 LEU A O 1
ATOM 647 N N . MET A 1 82 ? -4.681 -6.365 2.479 1.00 89.25 82 MET A N 1
ATOM 648 C CA . MET A 1 82 ? -5.807 -7.085 1.889 1.00 89.25 82 MET A CA 1
ATOM 649 C C . MET A 1 82 ? -7.083 -6.959 2.714 1.00 89.25 82 MET A C 1
ATOM 651 O O . MET A 1 82 ? -7.054 -6.805 3.933 1.00 89.25 82 MET A O 1
ATOM 655 N N . HIS A 1 83 ? -8.222 -7.080 2.034 1.00 83.38 83 HIS A N 1
ATOM 656 C CA . HIS A 1 83 ? -9.494 -7.311 2.699 1.00 83.38 83 HIS A CA 1
ATOM 657 C C . HIS A 1 83 ? -9.672 -8.801 2.991 1.00 83.38 83 HIS A C 1
ATOM 659 O O . HIS A 1 83 ? -9.731 -9.624 2.075 1.00 83.38 83 HIS A O 1
ATOM 665 N N . LEU A 1 84 ? -9.867 -9.127 4.267 1.00 81.56 84 LEU A N 1
ATOM 666 C CA . LEU A 1 84 ? -10.436 -10.410 4.662 1.00 81.56 84 LEU A CA 1
ATOM 667 C C . LEU A 1 84 ? -11.869 -10.537 4.119 1.00 81.56 84 LEU A C 1
ATOM 669 O O . LEU A 1 84 ? -12.602 -9.549 4.003 1.00 81.56 84 LEU A O 1
ATOM 673 N N . SER A 1 85 ? -12.280 -11.772 3.815 1.00 77.88 85 SER A N 1
ATOM 674 C CA . SER A 1 85 ? -13.662 -12.067 3.418 1.00 77.88 85 SER A CA 1
ATOM 675 C C . SER A 1 85 ? -14.649 -11.592 4.488 1.00 77.88 85 SER A C 1
ATOM 677 O O . SER A 1 85 ? -14.400 -11.766 5.681 1.00 77.88 85 SER A O 1
ATOM 679 N N . GLU A 1 86 ? -15.798 -11.051 4.068 1.00 75.25 86 GLU A N 1
ATOM 680 C CA . GLU A 1 86 ? -16.840 -10.526 4.971 1.00 75.25 86 GLU A CA 1
ATOM 681 C C . GLU A 1 86 ? -17.316 -11.547 6.008 1.00 75.25 86 GLU A C 1
ATOM 683 O O . GLU A 1 86 ? -17.677 -11.186 7.120 1.00 75.25 86 GLU A O 1
ATOM 688 N N . HIS A 1 87 ? -17.250 -12.835 5.672 1.00 75.50 87 HIS A N 1
ATOM 689 C CA . HIS A 1 87 ? -17.662 -13.932 6.547 1.00 75.50 87 HIS A CA 1
ATOM 690 C C . HIS A 1 87 ? -16.684 -14.199 7.702 1.00 75.50 87 HIS A C 1
ATOM 692 O O . HIS A 1 87 ? -17.008 -14.956 8.613 1.00 75.50 87 HIS A O 1
ATOM 698 N N . VAL A 1 88 ? -15.476 -13.631 7.643 1.00 78.94 88 VAL A N 1
ATOM 699 C CA . VAL A 1 88 ? -14.380 -13.899 8.590 1.00 78.94 88 VAL A CA 1
ATOM 7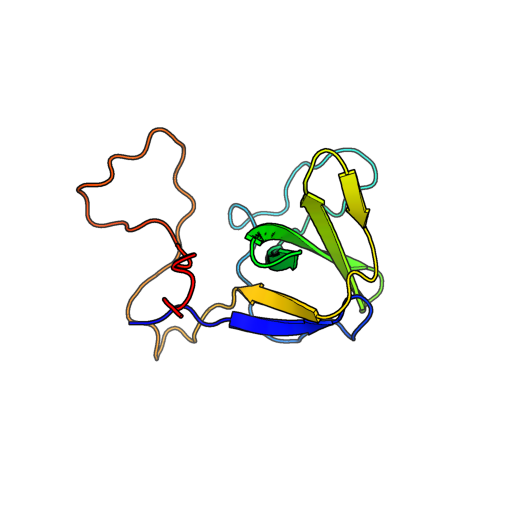00 C C . VAL A 1 88 ? -13.840 -12.607 9.213 1.00 78.94 88 VAL A C 1
ATOM 702 O O . VAL A 1 88 ? -13.238 -12.647 10.288 1.00 78.94 88 VAL A O 1
ATOM 705 N N . ARG A 1 89 ? -14.059 -11.448 8.575 1.00 77.19 89 ARG A N 1
ATOM 706 C CA . ARG A 1 89 ? -13.619 -10.157 9.109 1.00 77.19 89 ARG A CA 1
ATOM 707 C C . ARG A 1 89 ? -14.516 -9.729 10.272 1.00 77.19 89 ARG A C 1
ATOM 709 O O . ARG A 1 89 ? -15.734 -9.721 10.167 1.00 77.19 89 ARG A O 1
ATOM 716 N N . GLY A 1 90 ? -13.902 -9.359 11.389 1.00 81.62 90 GLY A N 1
ATOM 717 C CA . GLY A 1 90 ? -14.580 -8.777 12.556 1.00 81.62 90 GLY A CA 1
ATOM 718 C C . GLY A 1 90 ? -14.348 -7.274 12.691 1.00 81.62 90 GLY A C 1
ATOM 719 O O . GLY A 1 90 ? -14.615 -6.714 13.750 1.00 81.62 90 GLY A O 1
ATOM 720 N N . PHE A 1 91 ? -13.812 -6.638 11.647 1.00 84.56 91 PHE A N 1
ATOM 721 C CA . PHE A 1 91 ? -13.682 -5.192 11.515 1.00 84.56 91 PHE A CA 1
ATOM 722 C C . PHE A 1 91 ? -13.719 -4.798 10.033 1.00 84.56 91 PHE A C 1
ATOM 724 O O . PHE A 1 91 ? -13.434 -5.615 9.152 1.00 84.56 91 PHE A O 1
ATOM 731 N N . ASP A 1 92 ? -14.050 -3.537 9.774 1.00 85.31 92 ASP A N 1
ATOM 732 C CA . ASP A 1 92 ? -14.071 -2.936 8.444 1.00 85.31 92 ASP A CA 1
ATOM 733 C C . ASP A 1 92 ? -12.966 -1.882 8.319 1.00 85.31 92 ASP A C 1
ATOM 735 O O . ASP A 1 92 ? -12.575 -1.251 9.303 1.00 85.31 92 ASP A O 1
ATOM 739 N N . TYR A 1 93 ? -12.481 -1.658 7.098 1.00 86.44 93 TYR A N 1
ATOM 740 C CA . TYR A 1 93 ? -11.599 -0.529 6.806 1.00 86.44 93 TYR A CA 1
ATOM 741 C C . TYR A 1 93 ? -12.419 0.671 6.351 1.00 86.44 93 TYR A C 1
ATOM 743 O O . TYR A 1 93 ? -13.371 0.539 5.584 1.00 86.44 93 TYR A O 1
ATOM 751 N N . LYS A 1 94 ? -12.020 1.859 6.807 1.00 86.88 94 LYS A N 1
ATOM 752 C CA . LYS A 1 94 ? -12.604 3.121 6.367 1.00 86.88 94 LYS A CA 1
ATOM 753 C C . LYS A 1 94 ? -11.539 4.198 6.282 1.00 86.88 94 LYS A C 1
ATOM 755 O O . LYS A 1 94 ? -10.763 4.402 7.214 1.00 86.88 94 LYS A O 1
ATOM 760 N N . TRP A 1 95 ? -11.552 4.940 5.182 1.00 86.25 95 TRP A N 1
ATOM 761 C CA . TRP A 1 95 ? -10.751 6.148 5.041 1.00 86.25 95 TRP A CA 1
ATOM 762 C C . TRP A 1 95 ? -11.422 7.305 5.778 1.00 86.25 95 TRP A C 1
ATOM 764 O O . TRP A 1 95 ? -12.553 7.683 5.468 1.00 86.25 95 TRP A O 1
ATOM 774 N N . ILE A 1 96 ? -10.730 7.872 6.766 1.00 85.62 96 ILE A N 1
ATOM 775 C CA . ILE A 1 96 ? -11.243 8.973 7.585 1.00 85.62 96 ILE A CA 1
ATOM 776 C C . ILE A 1 96 ? -10.364 10.213 7.362 1.00 85.62 96 ILE A C 1
ATOM 778 O O . ILE A 1 96 ? -9.139 10.103 7.463 1.00 85.62 96 ILE A O 1
ATOM 782 N N . PRO A 1 97 ? -10.950 11.390 7.063 1.00 82.81 97 PRO A N 1
ATOM 783 C CA . PRO A 1 97 ? -10.196 12.633 6.959 1.00 82.81 97 PRO A CA 1
ATOM 784 C C . PRO A 1 97 ? -9.487 12.965 8.273 1.00 82.81 97 PRO A C 1
ATOM 786 O O . PRO A 1 97 ? -10.045 12.778 9.354 1.00 82.81 97 PRO A O 1
ATOM 789 N N . GLN A 1 98 ? -8.276 13.509 8.185 1.00 78.44 98 GLN A N 1
ATOM 790 C CA . GLN A 1 98 ? -7.647 14.133 9.345 1.00 78.44 98 GLN A CA 1
ATOM 791 C C . GLN A 1 98 ? -8.131 15.583 9.506 1.00 78.44 98 GLN A C 1
ATOM 793 O O . GLN A 1 98 ? -8.317 16.261 8.493 1.00 78.44 98 GLN A O 1
ATOM 798 N N . PRO A 1 99 ? -8.314 16.081 10.746 1.00 78.12 99 PRO A N 1
ATOM 799 C CA . PRO A 1 99 ? -7.963 15.455 12.027 1.00 78.12 99 PRO A CA 1
ATOM 800 C C . PRO A 1 99 ? -8.976 14.393 12.492 1.00 78.12 99 PRO A C 1
ATOM 802 O O . PRO A 1 99 ? -10.183 14.611 12.463 1.00 78.12 99 PRO A O 1
ATOM 805 N N . PHE A 1 100 ? -8.463 13.252 12.958 1.00 73.12 100 PHE A N 1
ATOM 806 C CA . PHE A 1 100 ? -9.260 12.162 13.524 1.00 73.12 100 PHE A CA 1
ATOM 807 C C . PHE A 1 100 ? -9.040 12.065 15.038 1.00 73.12 100 PHE A C 1
ATOM 809 O O . PHE A 1 100 ? -7.908 12.164 15.518 1.00 73.12 100 PHE A O 1
ATOM 816 N N . ASP A 1 101 ? -10.127 11.860 15.778 1.00 73.50 101 ASP A N 1
ATOM 817 C CA . ASP A 1 101 ? -10.122 11.750 17.233 1.00 73.50 101 ASP A CA 1
ATOM 818 C C . ASP A 1 101 ? -9.771 10.316 17.658 1.00 73.50 101 ASP A C 1
ATOM 820 O O . ASP A 1 101 ? -10.571 9.391 17.508 1.00 73.50 101 ASP A O 1
ATOM 824 N N . LYS A 1 102 ? -8.552 10.130 18.177 1.00 66.00 102 LYS A N 1
ATOM 825 C CA . LYS A 1 102 ? -7.943 8.818 18.472 1.00 66.00 102 LYS A CA 1
ATOM 826 C C . LYS A 1 102 ? -8.625 8.033 19.608 1.00 66.00 102 LYS A C 1
ATOM 828 O O . LYS A 1 102 ? -8.159 6.949 19.937 1.00 66.00 102 LYS A O 1
ATOM 833 N N . GLY A 1 103 ? -9.684 8.570 20.218 1.00 60.16 103 GLY A N 1
ATOM 834 C CA . GLY A 1 103 ? -10.414 7.953 21.333 1.00 60.16 103 GLY A CA 1
ATOM 835 C C . GLY A 1 103 ? -11.724 7.244 20.968 1.00 60.16 103 GLY A C 1
ATOM 836 O O . GLY A 1 103 ? -12.445 6.834 21.875 1.00 60.16 103 GLY A O 1
ATOM 837 N N . LYS A 1 104 ? -12.083 7.137 19.681 1.00 66.75 104 LYS A N 1
ATOM 838 C CA . LYS A 1 104 ? -13.372 6.576 19.227 1.00 66.75 104 LYS A CA 1
ATOM 839 C C . LYS A 1 104 ? -13.233 5.179 18.606 1.00 66.75 104 LYS A C 1
ATOM 841 O O . LYS A 1 104 ? -12.137 4.672 18.430 1.00 66.75 104 LYS A O 1
ATOM 846 N N . GLU A 1 105 ? -14.380 4.605 18.245 1.00 78.00 105 GLU A N 1
ATOM 847 C CA . GLU A 1 105 ? -14.637 3.314 17.573 1.00 78.00 105 GLU A CA 1
ATOM 848 C C . GLU A 1 105 ? -13.656 2.909 16.448 1.00 78.00 105 GLU A C 1
ATOM 850 O O . GLU A 1 105 ? -13.505 1.724 16.172 1.00 78.00 105 GLU A O 1
ATOM 855 N N . TRP A 1 106 ? -12.964 3.866 15.820 1.00 81.00 106 TRP A N 1
ATOM 856 C CA . TRP A 1 106 ? -12.031 3.617 14.721 1.00 81.00 106 TRP A CA 1
ATOM 857 C C . TRP A 1 106 ? -10.579 3.721 15.184 1.00 81.00 106 TRP A C 1
ATOM 859 O O . TRP A 1 106 ? -10.149 4.743 15.717 1.00 81.00 106 TRP A O 1
ATOM 869 N N . ILE A 1 107 ? -9.801 2.678 14.916 1.00 83.25 107 ILE A N 1
ATOM 870 C CA . ILE A 1 107 ? -8.378 2.617 15.252 1.00 83.25 107 ILE A CA 1
ATOM 871 C C . ILE A 1 107 ? -7.577 2.780 13.953 1.00 83.25 107 ILE A C 1
ATOM 873 O O . ILE A 1 107 ? -7.858 2.077 12.980 1.00 83.25 107 ILE A O 1
ATOM 877 N N . PRO A 1 108 ? -6.592 3.698 13.882 1.00 83.75 108 PRO A N 1
ATOM 878 C CA . PRO A 1 108 ? -5.738 3.811 12.706 1.00 83.75 108 PRO A CA 1
ATOM 879 C C . PRO A 1 108 ? -4.936 2.529 12.487 1.00 83.75 108 PRO A C 1
ATOM 881 O O . PRO A 1 108 ? -4.298 2.046 13.419 1.00 83.75 108 PRO A O 1
ATOM 884 N N . VAL A 1 109 ? -4.886 2.041 11.245 1.00 83.62 109 VAL A N 1
ATOM 885 C CA . VAL A 1 109 ? -4.023 0.908 10.883 1.00 83.62 109 VAL A CA 1
ATOM 886 C C . VAL A 1 109 ? -2.564 1.275 11.165 1.00 83.62 109 VAL A C 1
ATOM 888 O O . VAL A 1 109 ? -1.983 2.179 10.535 1.00 83.62 109 VAL A O 1
ATOM 891 N N . HIS A 1 110 ? -1.972 0.582 12.134 1.00 79.56 110 HIS A N 1
ATOM 892 C CA . HIS A 1 110 ? -0.599 0.781 12.570 1.00 79.56 110 HIS A CA 1
ATOM 893 C C . HIS A 1 110 ? 0.164 -0.536 12.531 1.00 79.56 110 HIS A C 1
ATOM 895 O O . HIS A 1 110 ? -0.385 -1.609 12.742 1.00 79.56 110 HIS A O 1
ATOM 901 N N . VAL A 1 111 ? 1.454 -0.422 12.243 1.00 77.88 111 VAL A N 1
ATOM 902 C CA . VAL A 1 111 ? 2.407 -1.507 12.426 1.00 77.88 111 VAL A CA 1
ATOM 903 C C . VAL A 1 111 ? 3.415 -0.985 13.427 1.00 77.88 111 VAL A C 1
ATOM 905 O O . VAL A 1 111 ? 3.984 0.093 13.223 1.00 77.88 111 VAL A O 1
ATOM 908 N N . ASP A 1 112 ? 3.570 -1.704 14.532 1.00 70.56 112 ASP A N 1
ATOM 909 C CA . ASP A 1 112 ? 4.484 -1.298 15.586 1.00 70.56 112 ASP A CA 1
ATOM 910 C C . ASP A 1 112 ? 5.922 -1.419 15.087 1.00 70.56 112 ASP A C 1
ATOM 912 O O . ASP A 1 112 ? 6.364 -2.470 14.629 1.00 70.56 112 ASP A O 1
ATOM 916 N N . ASN A 1 113 ? 6.657 -0.311 15.171 1.00 62.78 113 ASN A N 1
ATOM 917 C CA . ASN A 1 113 ? 8.081 -0.260 14.852 1.00 62.78 113 ASN A CA 1
ATOM 918 C C . ASN A 1 113 ? 8.941 -0.507 16.101 1.00 62.78 113 ASN A C 1
ATOM 920 O O . ASN A 1 113 ? 10.027 0.059 16.246 1.00 62.78 113 ASN A O 1
ATOM 924 N N . SER A 1 114 ? 8.432 -1.284 17.060 1.00 50.19 114 SER A N 1
ATOM 925 C CA . SER A 1 114 ? 9.202 -1.691 18.228 1.00 50.19 114 SER A CA 1
ATOM 926 C C . SER A 1 114 ? 10.349 -2.569 17.742 1.00 50.19 114 SER A C 1
ATOM 928 O O . SER A 1 114 ? 10.171 -3.738 17.408 1.00 50.19 114 SER A O 1
ATOM 930 N N . LYS A 1 115 ? 11.552 -1.986 17.684 1.00 47.62 115 LYS A N 1
ATOM 931 C CA . LYS A 1 115 ? 12.780 -2.769 17.558 1.00 47.62 115 LYS A CA 1
ATOM 932 C C . LYS A 1 115 ? 12.747 -3.843 18.642 1.00 47.62 115 LYS A C 1
ATOM 934 O O . LYS A 1 115 ? 12.447 -3.526 19.794 1.00 47.62 115 LYS A O 1
ATOM 939 N N . CYS A 1 116 ? 13.028 -5.092 18.274 1.00 38.12 116 CYS A N 1
ATOM 940 C CA . CYS A 1 116 ? 13.289 -6.127 19.265 1.00 38.12 116 CYS A CA 1
ATOM 941 C C . CYS A 1 116 ? 14.417 -5.594 20.164 1.00 38.12 116 CYS A C 1
ATOM 943 O O . CYS A 1 116 ? 15.460 -5.226 19.615 1.00 38.12 116 CYS A O 1
ATOM 945 N N . PRO A 1 117 ? 14.210 -5.443 21.485 1.00 42.47 117 PRO A N 1
ATOM 946 C CA . PRO A 1 117 ? 15.316 -5.108 22.365 1.00 42.47 117 PRO A CA 1
ATOM 947 C C . PRO A 1 117 ? 16.332 -6.252 22.268 1.00 42.47 117 PRO A C 1
ATOM 949 O O . PRO A 1 117 ? 15.949 -7.416 22.401 1.00 42.47 117 PRO A O 1
ATOM 952 N N . GLU A 1 118 ? 17.575 -5.908 21.925 1.00 40.12 118 GLU A N 1
ATOM 953 C CA . GLU A 1 118 ? 18.731 -6.814 22.002 1.00 40.12 118 GLU A CA 1
ATOM 954 C C . GLU A 1 118 ? 19.004 -7.244 23.448 1.00 40.12 118 GLU A C 1
ATOM 956 O O . GLU A 1 118 ? 18.795 -6.413 24.368 1.00 40.12 118 GLU A O 1
#

InterPro domains:
  IPR021010 Cytosolic motility protein [PF12150] (3-114)
  IPR021010 Cytosolic motility protein [PTHR31578] (2-113)

Secondary structure (DSSP, 8-state):
---EEEEEETTSBPPSS-B-BGGGS---PPTTS-S--EEEEEEETTEEEEEEEEEETTEEEEEEEETTEEEEE--SEEEEEEPPPTTT-SS-----PSS--TTSS---------PPP-

Foldseek 3Di:
DDFDKDKDWFFDFDDPAAFAWDQPDQQPDDPPDGSTWGWKWDADPLDIWIWTWDQDPRGIWIWTQDPNDIDTTGPTIMITTGDDDPVPDPDDDHDDDPPDDCPDPDHPDDDDSPDDDD

Radius of gyration: 15.08 Å; chains: 1; bounding box: 36×29×40 Å

pLDDT: mean 81.71, std 10.85, range [38.12, 92.94]

Organism: Heligmosomoides polygyrus (NCBI:txid6339)

Sequence (118 aa):
MLDEWMDLRGGDAWPDRPLVKALDKTSDTIAGESPDQYVTLWYQAGELVKGRVWNEGRKAAACFCWNKNEYRGNVGSIQVLMHLSEHVRGFDYKWIPQPFDKGKEWIPVHVDNSKCPE